Protein AF-A0A402BT13-F1 (afdb_monomer)

Nearest PDB structures (foldseek):
  4jdl-assembly1_C  TM=3.955E-01  e=7.197E-01  Arabidopsis thaliana
  3nvx-assembly2_B  TM=5.300E-01  e=2.173E+00  Vaccinia virus Copenhagen
  3nvn-assembly1_A  TM=5.803E-01  e=3.901E+00  Ectromelia virus
  3nvx-assembly1_A  TM=5.325E-01  e=3.210E+00  Vaccinia virus Copenhagen
  4c5p-assembly1_A  TM=5.667E-01  e=6.563E+00  Mycobacterium marinum

Secondary structure (DSSP, 8-state):
-----EEEEEETTTTEEEEEETTEEEEE-SS-EEEEESSHHHHHHHHHHTT-HHHHHHT-

Structure (mmCIF, N/CA/C/O backbone):
data_AF-A0A402BT13-F1
#
_entry.id   AF-A0A402BT13-F1
#
loop_
_atom_site.group_PDB
_atom_site.id
_atom_site.type_symbol
_atom_site.label_atom_id
_atom_site.label_alt_id
_atom_site.label_comp_id
_atom_site.label_asym_id
_atom_site.label_entity_id
_atom_site.label_seq_id
_atom_site.pdbx_PDB_ins_code
_atom_site.Cartn_x
_atom_site.Cartn_y
_atom_site.Cartn_z
_atom_site.occupancy
_atom_site.B_iso_or_equiv
_atom_site.auth_seq_id
_atom_site.auth_comp_id
_atom_site.auth_asym_id
_atom_site.auth_atom_id
_atom_site.pdbx_PDB_model_num
ATOM 1 N N . MET A 1 1 ? -22.266 -12.326 2.646 1.00 50.88 1 MET A N 1
ATOM 2 C CA . MET A 1 1 ? -21.839 -10.920 2.485 1.00 50.88 1 MET A CA 1
ATOM 3 C C . MET A 1 1 ? -20.486 -10.970 1.799 1.00 50.88 1 MET A C 1
ATOM 5 O O . MET A 1 1 ? -19.606 -11.614 2.341 1.00 50.88 1 MET A O 1
ATOM 9 N N . VAL A 1 2 ? -20.354 -10.449 0.576 1.00 54.66 2 VAL A N 1
ATOM 10 C CA . VAL A 1 2 ? -19.063 -10.421 -0.136 1.00 54.66 2 VAL A CA 1
ATOM 11 C C . VAL A 1 2 ? -18.302 -9.212 0.394 1.00 54.66 2 VAL A C 1
ATOM 13 O O . VAL A 1 2 ? -18.776 -8.086 0.231 1.00 54.66 2 VAL A O 1
ATOM 16 N N . GLU A 1 3 ? -17.192 -9.445 1.093 1.00 59.12 3 GLU A N 1
ATOM 17 C CA . GLU A 1 3 ? -16.273 -8.390 1.522 1.00 59.12 3 GLU A CA 1
ATOM 18 C C . GLU A 1 3 ? -15.847 -7.595 0.277 1.00 59.12 3 GLU A C 1
ATOM 20 O O . GLU A 1 3 ? -15.327 -8.145 -0.692 1.00 59.12 3 GLU A O 1
ATOM 25 N N . ARG A 1 4 ? -16.195 -6.302 0.234 1.00 65.38 4 ARG A N 1
ATOM 26 C CA . ARG A 1 4 ? -15.893 -5.429 -0.906 1.00 65.38 4 ARG A CA 1
ATOM 27 C C . ARG A 1 4 ? -14.448 -4.959 -0.790 1.00 65.38 4 ARG A C 1
ATOM 29 O O . ARG A 1 4 ? -14.177 -3.998 -0.075 1.00 65.38 4 ARG A O 1
ATOM 36 N N . THR A 1 5 ? -13.545 -5.609 -1.510 1.00 82.25 5 THR A N 1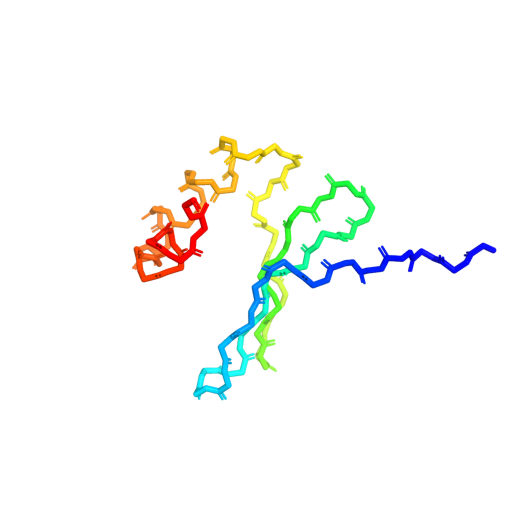
ATOM 37 C CA . THR A 1 5 ? -12.191 -5.098 -1.737 1.00 82.25 5 THR A CA 1
ATOM 38 C C . THR A 1 5 ? -12.282 -3.851 -2.620 1.00 82.25 5 THR A C 1
ATOM 40 O O . THR A 1 5 ? -12.666 -3.936 -3.786 1.00 82.25 5 THR A O 1
ATOM 43 N N . ASN A 1 6 ? -11.976 -2.675 -2.067 1.00 87.50 6 ASN A N 1
ATOM 44 C CA . ASN A 1 6 ? -11.960 -1.426 -2.831 1.00 87.50 6 ASN A CA 1
ATOM 45 C C . ASN A 1 6 ? -10.537 -1.138 -3.296 1.00 87.50 6 ASN A C 1
ATOM 47 O O . ASN A 1 6 ? -9.653 -0.933 -2.470 1.00 87.50 6 ASN A O 1
ATOM 51 N N . VAL A 1 7 ? -10.307 -1.101 -4.606 1.00 87.50 7 VAL A N 1
ATOM 52 C CA . VAL A 1 7 ? -9.006 -0.707 -5.159 1.00 87.50 7 VAL A CA 1
ATOM 53 C C . VAL A 1 7 ? -8.893 0.816 -5.092 1.00 87.50 7 VAL A C 1
ATOM 55 O O . VAL A 1 7 ? -9.700 1.527 -5.683 1.00 87.50 7 VAL A O 1
ATOM 58 N N . LEU A 1 8 ? -7.906 1.309 -4.353 1.00 86.75 8 LEU A N 1
ATOM 59 C CA . LEU A 1 8 ? -7.636 2.735 -4.146 1.00 86.75 8 LEU A CA 1
ATOM 60 C C . LEU A 1 8 ? -6.560 3.263 -5.087 1.00 86.75 8 LEU A C 1
ATOM 62 O O . LEU A 1 8 ? -6.563 4.432 -5.456 1.00 86.75 8 LEU A O 1
ATOM 66 N N . TRP A 1 9 ? -5.631 2.395 -5.467 1.00 89.19 9 TRP A N 1
ATOM 67 C CA . TRP A 1 9 ? -4.581 2.711 -6.415 1.00 89.19 9 TRP A CA 1
ATOM 68 C C . TRP A 1 9 ? -4.181 1.448 -7.161 1.00 89.19 9 TRP A C 1
ATOM 70 O O . TRP A 1 9 ? -4.220 0.354 -6.602 1.00 89.19 9 TRP A O 1
ATOM 80 N N . SER A 1 10 ? -3.764 1.595 -8.411 1.00 87.44 10 SER A N 1
ATOM 81 C CA . SER A 1 10 ? -3.198 0.501 -9.189 1.00 87.44 10 SER A CA 1
ATOM 82 C C . SER A 1 10 ? -2.143 1.032 -10.144 1.00 87.44 10 SER A C 1
ATOM 84 O O . SER A 1 10 ? -2.418 1.962 -10.901 1.00 87.44 10 SER A O 1
ATOM 86 N N . CYS A 1 11 ? -0.978 0.398 -10.173 1.00 84.75 11 CYS A N 1
ATOM 87 C CA . CYS A 1 11 ? 0.030 0.590 -11.199 1.00 84.75 11 CYS A CA 1
ATOM 88 C C . CYS A 1 11 ? 0.138 -0.662 -12.057 1.00 84.75 11 CYS A C 1
ATOM 90 O O . CYS A 1 11 ? 0.406 -1.762 -11.569 1.00 84.75 11 CYS A O 1
ATOM 92 N N . ARG A 1 12 ? -0.0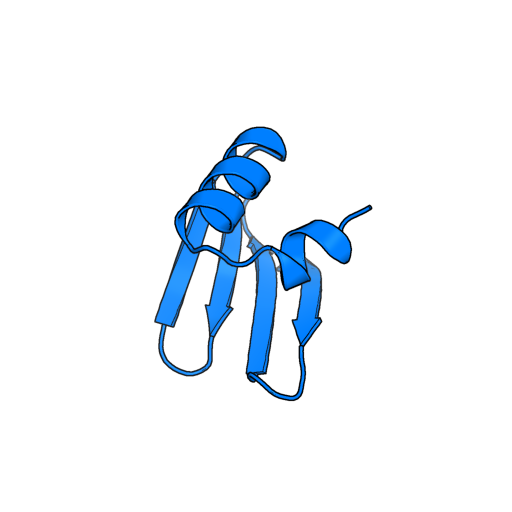56 -0.471 -13.363 1.00 83.88 12 ARG A N 1
ATOM 93 C CA . ARG A 1 12 ? -0.004 -1.547 -14.352 1.00 83.88 12 ARG A CA 1
ATOM 94 C C . ARG A 1 12 ? 1.417 -2.044 -14.603 1.00 83.88 12 ARG A C 1
ATOM 96 O O . ARG A 1 12 ? 1.594 -3.226 -14.860 1.00 83.88 12 ARG A O 1
ATOM 103 N N . GLU A 1 13 ? 2.412 -1.165 -14.535 1.00 85.12 13 GLU A N 1
ATOM 104 C CA . GLU A 1 13 ? 3.808 -1.518 -14.829 1.00 85.12 13 GLU A CA 1
ATOM 105 C C . GLU A 1 13 ? 4.367 -2.493 -13.796 1.00 85.12 13 GLU A C 1
ATOM 107 O O . GLU A 1 13 ? 4.960 -3.509 -14.151 1.00 85.12 13 GLU A O 1
ATOM 112 N N . SER A 1 14 ? 4.097 -2.230 -12.520 1.00 81.19 14 SER A N 1
ATOM 113 C CA . SER A 1 14 ? 4.561 -3.077 -11.423 1.00 81.19 14 SER A CA 1
ATOM 114 C C . SER A 1 14 ? 3.557 -4.165 -11.026 1.00 81.19 14 SER A C 1
ATOM 116 O O . SER A 1 14 ? 3.874 -5.003 -10.186 1.00 81.19 14 SER A O 1
ATOM 118 N N . ASN A 1 15 ? 2.354 -4.172 -11.620 1.00 86.94 15 ASN A N 1
ATOM 119 C CA . ASN A 1 15 ? 1.201 -4.975 -11.186 1.00 86.94 15 ASN A CA 1
ATOM 120 C C . ASN A 1 15 ? 0.937 -4.855 -9.680 1.00 86.94 15 ASN A C 1
ATOM 122 O O . ASN A 1 15 ? 0.729 -5.845 -8.977 1.00 86.94 15 ASN A O 1
ATOM 126 N N . GLU A 1 16 ? 0.966 -3.622 -9.193 1.00 89.12 16 GLU A N 1
ATOM 127 C CA . GLU A 1 16 ? 0.772 -3.320 -7.784 1.00 89.12 16 GLU A CA 1
ATOM 128 C C . GLU A 1 16 ? -0.521 -2.567 -7.578 1.00 89.12 16 G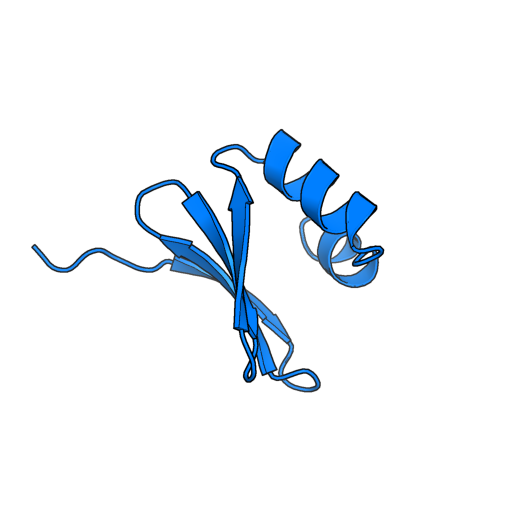LU A C 1
ATOM 130 O O . GLU A 1 16 ? -0.872 -1.695 -8.366 1.00 89.12 16 GLU A O 1
ATOM 135 N N . GLN A 1 17 ? -1.241 -2.904 -6.519 1.00 90.19 17 GLN A N 1
ATOM 136 C CA . GLN A 1 17 ? -2.526 -2.314 -6.197 1.00 90.19 17 GLN A CA 1
ATOM 137 C C . GLN A 1 17 ? -2.582 -2.016 -4.711 1.00 90.19 17 GLN A C 1
ATOM 139 O O . GLN A 1 17 ? -2.251 -2.869 -3.899 1.00 90.19 17 GLN A O 1
ATOM 144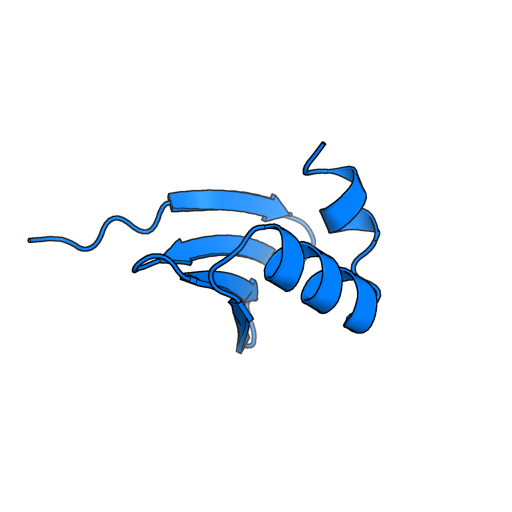 N N . ILE A 1 18 ? -3.026 -0.821 -4.341 1.00 90.75 18 ILE A N 1
ATOM 145 C CA . ILE A 1 18 ? -3.454 -0.572 -2.970 1.00 90.75 18 ILE A CA 1
ATOM 146 C C . ILE A 1 18 ? -4.934 -0.871 -2.913 1.00 90.75 18 ILE A C 1
ATOM 148 O O . ILE A 1 18 ? -5.730 -0.248 -3.615 1.00 90.75 18 ILE A O 1
ATOM 152 N N . ILE A 1 19 ? -5.290 -1.817 -2.063 1.00 91.62 19 ILE A N 1
ATOM 153 C CA . ILE A 1 19 ? -6.665 -2.201 -1.802 1.00 91.62 19 ILE A CA 1
ATOM 154 C C . ILE A 1 19 ? -7.018 -1.865 -0.358 1.00 91.62 19 ILE A C 1
ATOM 156 O O . ILE A 1 19 ? -6.180 -1.980 0.531 1.00 91.62 19 ILE A O 1
ATOM 160 N N . LEU A 1 20 ? -8.257 -1.452 -0.122 1.00 90.62 20 LEU A N 1
ATOM 161 C CA . LEU A 1 20 ? -8.862 -1.408 1.199 1.00 90.62 20 LEU A CA 1
ATOM 162 C C . LEU A 1 20 ? -9.758 -2.631 1.334 1.00 90.62 20 LEU A C 1
ATOM 164 O O . LEU A 1 20 ? -10.805 -2.727 0.688 1.00 90.62 20 LEU A O 1
ATOM 168 N N . GLU A 1 21 ? -9.329 -3.561 2.171 1.00 89.88 21 GLU A N 1
ATOM 169 C CA . GLU A 1 21 ? -10.041 -4.796 2.455 1.00 89.88 21 GLU A CA 1
ATOM 170 C C . GLU A 1 21 ? -10.253 -4.894 3.960 1.00 89.88 21 GLU A C 1
ATOM 172 O O . GLU A 1 21 ? -9.308 -4.792 4.738 1.00 89.88 21 GLU A O 1
ATOM 177 N N . ASN A 1 22 ? -11.505 -5.068 4.383 1.00 89.00 22 ASN A N 1
ATOM 178 C CA . ASN A 1 22 ? -11.863 -5.229 5.797 1.00 89.00 22 ASN A CA 1
ATOM 179 C C . ASN A 1 22 ? -11.393 -4.076 6.700 1.00 89.00 22 ASN A C 1
ATOM 181 O O . ASN A 1 22 ? -11.079 -4.274 7.872 1.00 89.00 22 ASN A O 1
ATOM 185 N N . GLY A 1 23 ? -11.350 -2.860 6.142 1.00 88.19 23 GLY A N 1
ATOM 186 C CA . GLY A 1 23 ? -10.872 -1.662 6.835 1.00 88.19 23 GLY A CA 1
ATOM 187 C C . GLY A 1 23 ? -9.348 -1.576 6.969 1.00 88.19 23 GLY A C 1
ATOM 188 O O . GLY A 1 23 ? -8.86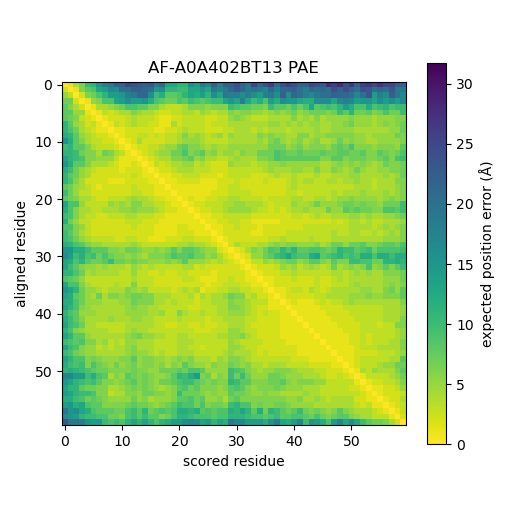3 -0.721 7.700 1.00 88.19 23 GLY A O 1
ATOM 189 N N . GLU A 1 24 ? -8.595 -2.440 6.286 1.00 92.12 24 GLU A N 1
ATOM 190 C CA . GLU A 1 24 ? -7.134 -2.435 6.253 1.00 92.12 24 GLU A CA 1
ATOM 191 C C . GLU A 1 24 ? -6.627 -2.178 4.831 1.00 92.12 24 GLU A C 1
ATOM 193 O O . GLU A 1 24 ? -7.051 -2.819 3.866 1.00 92.12 24 GLU A O 1
ATOM 198 N N . TYR A 1 25 ? -5.723 -1.213 4.702 1.00 92.31 25 TYR A N 1
ATOM 199 C CA . TYR A 1 25 ? -5.020 -0.929 3.464 1.00 92.31 25 TYR A CA 1
ATOM 200 C C . TYR A 1 25 ? -3.956 -1.999 3.249 1.00 92.31 25 TYR A C 1
ATOM 202 O O . TYR A 1 25 ? -3.179 -2.304 4.152 1.00 92.31 25 TYR A O 1
ATOM 210 N N . LYS A 1 26 ? -3.889 -2.561 2.048 1.00 92.19 26 LYS A N 1
ATOM 211 C CA . LYS A 1 26 ? -2.913 -3.586 1.680 1.00 92.19 26 LYS A CA 1
ATOM 212 C C . LYS A 1 26 ? -2.339 -3.263 0.309 1.00 92.19 26 LYS A C 1
ATOM 214 O O . LYS A 1 26 ? -3.085 -2.904 -0.597 1.00 92.19 26 LYS A O 1
ATOM 219 N N . LEU A 1 27 ? -1.026 -3.393 0.150 1.00 91.25 27 LEU A N 1
ATOM 220 C CA . LEU A 1 27 ? -0.362 -3.400 -1.145 1.00 91.25 27 LEU A CA 1
ATOM 221 C C . LEU A 1 27 ? -0.391 -4.832 -1.670 1.00 91.25 27 LEU A C 1
ATOM 223 O O . LEU A 1 27 ? 0.325 -5.707 -1.188 1.00 91.25 27 LEU A O 1
ATOM 227 N N . LEU A 1 28 ? -1.237 -5.067 -2.654 1.00 90.50 28 LEU A N 1
ATOM 228 C CA . LEU A 1 28 ? -1.242 -6.277 -3.444 1.00 90.50 28 LEU A CA 1
ATOM 229 C C . LEU A 1 28 ? -0.192 -6.127 -4.546 1.00 90.50 28 LEU A C 1
ATOM 231 O O . LEU A 1 28 ? -0.297 -5.240 -5.383 1.00 90.50 28 LEU A O 1
ATOM 235 N N . SER A 1 29 ? 0.819 -6.981 -4.545 1.00 86.56 29 SER A N 1
ATOM 236 C CA . SER A 1 29 ? 1.756 -7.145 -5.654 1.00 86.56 29 SER A CA 1
ATOM 237 C C . SER A 1 29 ? 1.604 -8.552 -6.226 1.00 86.56 29 SER A C 1
ATOM 239 O O . SER A 1 29 ? 1.063 -9.446 -5.575 1.00 86.56 29 SER A O 1
ATOM 241 N N . VAL A 1 30 ? 2.123 -8.779 -7.430 1.00 81.31 30 VAL A N 1
ATOM 242 C CA . VAL A 1 30 ? 2.172 -10.111 -8.063 1.00 81.31 30 VAL A CA 1
ATOM 243 C C . VAL A 1 30 ? 2.842 -11.169 -7.190 1.00 81.31 30 VAL A C 1
ATOM 245 O O . VAL A 1 30 ? 2.513 -12.347 -7.288 1.00 81.31 30 VAL A O 1
ATOM 248 N N . THR A 1 31 ? 3.788 -10.765 -6.348 1.00 79.81 31 THR A N 1
ATOM 249 C CA . THR A 1 31 ? 4.570 -11.685 -5.523 1.00 79.81 31 THR A CA 1
ATOM 250 C C . THR A 1 31 ? 4.051 -11.811 -4.098 1.00 79.81 31 THR A C 1
ATOM 252 O O . THR A 1 31 ? 4.222 -12.873 -3.502 1.00 79.81 31 THR A O 1
ATOM 255 N N . GLN A 1 32 ? 3.457 -10.760 -3.523 1.00 82.50 32 GLN A N 1
ATOM 256 C CA . GLN A 1 32 ? 3.108 -10.706 -2.100 1.00 82.50 32 GLN A CA 1
ATOM 257 C C . GLN A 1 32 ? 1.947 -9.739 -1.825 1.00 82.50 32 GLN A C 1
ATOM 259 O O . GLN A 1 32 ? 1.780 -8.739 -2.519 1.00 82.50 32 GLN A O 1
ATOM 264 N N . MET A 1 33 ? 1.181 -10.013 -0.764 1.00 90.31 33 MET A N 1
ATOM 265 C CA . MET A 1 33 ? 0.219 -9.074 -0.179 1.00 90.31 33 MET A CA 1
ATOM 266 C C . MET A 1 33 ? 0.820 -8.482 1.099 1.00 90.31 33 MET A C 1
ATOM 268 O O . MET A 1 33 ? 1.096 -9.221 2.044 1.00 90.31 33 MET A O 1
ATOM 272 N N . ILE A 1 34 ? 1.032 -7.165 1.128 1.00 90.25 34 ILE A N 1
ATOM 273 C CA . ILE A 1 34 ? 1.690 -6.455 2.232 1.00 90.25 34 ILE A CA 1
ATOM 274 C C . ILE A 1 34 ? 0.662 -5.560 2.938 1.00 90.25 34 ILE A C 1
ATOM 276 O O . ILE A 1 34 ? 0.115 -4.666 2.295 1.00 90.25 34 ILE A O 1
ATOM 280 N N . PRO A 1 35 ? 0.384 -5.747 4.238 1.00 91.38 35 PRO A N 1
ATOM 281 C CA . PRO A 1 35 ? -0.476 -4.834 4.984 1.00 91.38 35 PRO A CA 1
ATOM 282 C C . PRO A 1 35 ? 0.206 -3.471 5.161 1.00 91.38 35 PRO A C 1
ATOM 284 O O . PRO A 1 35 ? 1.396 -3.392 5.454 1.00 91.38 35 PRO A O 1
ATOM 287 N N . LEU A 1 36 ? -0.561 -2.399 4.980 1.00 91.56 36 LEU A N 1
ATOM 288 C CA . LEU A 1 36 ? -0.115 -1.004 5.069 1.00 91.56 36 LEU A CA 1
ATOM 289 C C . LEU A 1 36 ? -0.715 -0.268 6.276 1.00 91.56 36 LEU A C 1
ATOM 291 O O . LEU A 1 36 ? -0.403 0.898 6.486 1.00 91.56 36 LEU A O 1
ATOM 295 N N . GLY A 1 37 ? -1.575 -0.927 7.057 1.00 92.56 37 GLY A N 1
ATOM 296 C CA . GLY A 1 37 ? -2.256 -0.354 8.223 1.00 92.56 37 GLY A CA 1
ATOM 297 C C . GLY A 1 37 ? -3.746 -0.103 7.993 1.00 92.56 37 GLY A C 1
ATOM 298 O O . GLY A 1 37 ? -4.267 -0.344 6.906 1.00 92.56 37 GLY A O 1
ATOM 299 N N . LYS A 1 38 ? -4.459 0.358 9.024 1.00 90.94 38 LYS A N 1
ATOM 300 C CA . LYS A 1 38 ? -5.923 0.566 8.992 1.00 90.94 38 LYS A CA 1
ATOM 301 C C . LYS A 1 38 ? -6.319 2.028 8.813 1.00 90.94 38 LYS A C 1
ATOM 303 O O . LYS A 1 38 ? -7.460 2.330 8.470 1.00 90.94 38 LYS A O 1
ATOM 308 N N . SER A 1 39 ? -5.365 2.932 8.998 1.00 90.69 39 SER A N 1
ATOM 309 C CA . SER A 1 39 ? -5.557 4.377 8.894 1.00 90.69 39 SER A CA 1
ATOM 310 C C . SER A 1 39 ? -4.724 4.969 7.759 1.00 90.69 39 SER A C 1
ATOM 312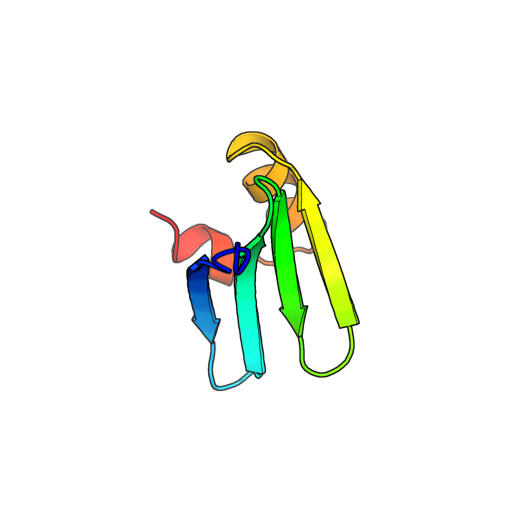 O O . SER A 1 39 ? -3.690 4.422 7.380 1.00 90.69 39 SER A O 1
ATOM 314 N N . ILE A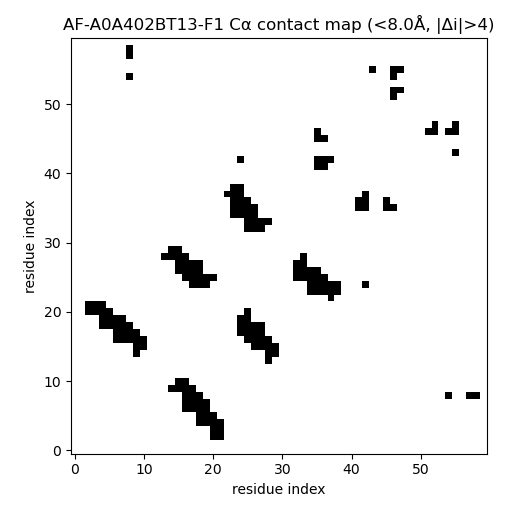 1 40 ? -5.131 6.134 7.245 1.00 88.00 40 ILE A N 1
ATOM 315 C CA . ILE A 1 40 ? -4.369 6.852 6.206 1.00 88.00 40 ILE A CA 1
ATOM 316 C C . ILE A 1 40 ? -2.965 7.235 6.710 1.00 88.00 40 ILE A C 1
ATOM 318 O O . ILE A 1 40 ? -2.015 7.235 5.933 1.00 88.00 40 ILE A O 1
ATOM 322 N N . GLU A 1 41 ? -2.809 7.542 8.000 1.00 90.75 41 GLU A N 1
ATOM 323 C CA . GLU A 1 41 ? -1.498 7.831 8.598 1.00 90.75 41 GLU A CA 1
ATOM 324 C C . GLU A 1 41 ? -0.567 6.615 8.570 1.00 90.75 41 GLU A C 1
ATOM 326 O O . GLU A 1 41 ? 0.571 6.729 8.119 1.00 90.75 41 GLU A O 1
ATOM 331 N N . GLU A 1 42 ? -1.065 5.442 8.966 1.00 91.69 42 GLU A N 1
ATOM 332 C CA . GLU A 1 42 ? -0.306 4.188 8.912 1.00 91.69 42 GLU A CA 1
ATOM 333 C C . GLU A 1 42 ? 0.033 3.805 7.468 1.00 91.69 42 GLU A C 1
ATOM 335 O O . GLU A 1 42 ? 1.166 3.415 7.185 1.00 91.69 42 GLU A O 1
ATOM 340 N N . LEU A 1 43 ? -0.913 4.002 6.539 1.00 90.00 43 LEU A N 1
ATOM 341 C CA . LEU A 1 43 ? -0.689 3.826 5.106 1.00 90.00 43 LEU A CA 1
ATOM 342 C C . LEU A 1 43 ? 0.478 4.695 4.639 1.00 90.00 43 LEU A C 1
ATOM 344 O O . LEU A 1 43 ? 1.393 4.206 3.975 1.00 90.00 43 LEU A O 1
ATOM 348 N N . LYS A 1 44 ? 0.461 5.982 5.001 1.00 89.38 44 LYS A N 1
ATOM 349 C CA . LYS A 1 44 ? 1.512 6.921 4.612 1.00 89.38 44 LYS A CA 1
ATOM 350 C C . LYS A 1 44 ? 2.868 6.517 5.187 1.00 89.38 44 LYS A C 1
ATOM 352 O O . LYS A 1 44 ? 3.836 6.460 4.435 1.00 89.38 44 LYS A O 1
ATOM 357 N N . GLN A 1 45 ? 2.923 6.177 6.475 1.00 90.88 45 GLN A N 1
ATOM 358 C CA . GLN A 1 45 ? 4.151 5.722 7.135 1.00 90.88 45 GLN A CA 1
ATOM 359 C C . GLN A 1 45 ? 4.693 4.427 6.518 1.00 90.88 45 GLN A C 1
ATOM 361 O O . GLN A 1 45 ? 5.890 4.324 6.263 1.00 90.88 45 GLN A O 1
ATOM 366 N N . SER A 1 46 ? 3.825 3.460 6.215 1.00 90.44 46 SER A N 1
ATOM 367 C CA . SER A 1 46 ? 4.216 2.187 5.599 1.00 90.44 46 SER A CA 1
ATOM 368 C C . SER A 1 46 ? 4.774 2.387 4.191 1.00 90.44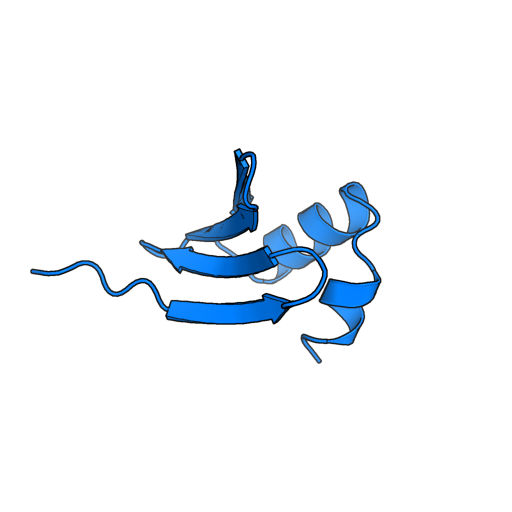 46 SER A C 1
ATOM 370 O O . SER A 1 46 ? 5.802 1.810 3.833 1.00 90.44 46 SER A O 1
ATOM 372 N N . LEU A 1 47 ? 4.129 3.237 3.386 1.00 88.12 47 LEU A N 1
ATOM 373 C CA . LEU A 1 47 ? 4.614 3.583 2.051 1.00 88.12 47 LEU A CA 1
ATOM 374 C C . LEU A 1 47 ? 5.934 4.358 2.105 1.00 88.12 47 LEU A C 1
ATOM 376 O O . LEU A 1 47 ? 6.825 4.093 1.297 1.00 88.12 47 LEU A O 1
ATOM 380 N N . GLU A 1 48 ? 6.093 5.268 3.065 1.00 90.12 48 GLU A N 1
ATOM 381 C CA . GLU A 1 48 ? 7.341 6.004 3.280 1.00 90.12 48 GLU A CA 1
ATOM 382 C C . GLU A 1 48 ? 8.481 5.060 3.683 1.00 90.12 48 GLU A C 1
ATOM 384 O O . GLU A 1 48 ? 9.558 5.097 3.082 1.00 90.12 48 GLU A O 1
ATOM 389 N N . PHE A 1 49 ? 8.220 4.138 4.613 1.00 88.44 49 PHE A N 1
ATOM 390 C CA . PHE A 1 49 ? 9.183 3.129 5.054 1.00 88.44 49 PHE A CA 1
ATOM 391 C C . PHE A 1 49 ? 9.630 2.213 3.908 1.00 88.44 49 PHE A C 1
ATOM 393 O O . PHE A 1 49 ? 10.820 1.937 3.749 1.00 88.44 49 PHE A O 1
ATOM 400 N N . MET A 1 50 ? 8.697 1.798 3.047 1.00 84.56 50 MET A N 1
ATOM 401 C CA . MET A 1 50 ? 9.002 1.009 1.849 1.00 84.56 50 MET A CA 1
ATOM 402 C C . MET A 1 50 ? 9.633 1.829 0.712 1.00 84.56 50 MET A C 1
ATOM 404 O O . MET A 1 50 ? 9.878 1.281 -0.363 1.00 84.56 50 MET A O 1
ATOM 408 N N . LYS A 1 51 ? 9.887 3.131 0.919 1.00 85.44 51 LYS A N 1
ATOM 409 C CA . LYS A 1 51 ? 10.377 4.077 -0.098 1.00 85.44 51 LYS A CA 1
ATOM 410 C C . LYS A 1 51 ? 9.491 4.122 -1.349 1.00 85.44 51 LYS A C 1
ATOM 412 O O . LYS A 1 51 ? 9.962 4.391 -2.448 1.00 85.44 51 LYS A O 1
ATOM 417 N N . ARG A 1 52 ? 8.188 3.886 -1.177 1.00 81.75 52 ARG A N 1
ATOM 418 C CA . ARG A 1 52 ? 7.143 3.915 -2.214 1.00 81.75 52 ARG A CA 1
ATOM 419 C C . ARG A 1 52 ? 6.581 5.327 -2.374 1.00 81.75 52 ARG A C 1
ATOM 421 O O . ARG A 1 52 ? 5.367 5.540 -2.368 1.00 81.75 52 ARG A O 1
ATOM 428 N N . THR A 1 53 ? 7.467 6.311 -2.487 1.00 80.31 53 THR A N 1
ATOM 429 C CA . THR A 1 53 ? 7.093 7.728 -2.585 1.00 80.31 53 THR A CA 1
ATOM 430 C C . THR A 1 53 ? 6.301 8.044 -3.849 1.00 80.31 53 THR A C 1
ATOM 432 O O . THR A 1 53 ? 5.486 8.962 -3.833 1.00 80.31 53 THR A O 1
ATOM 435 N N . ASP A 1 54 ? 6.459 7.258 -4.912 1.00 79.31 54 ASP A N 1
ATOM 436 C CA . ASP A 1 54 ? 5.642 7.368 -6.124 1.00 79.31 54 ASP A CA 1
ATOM 437 C C . ASP A 1 54 ? 4.157 7.107 -5.847 1.00 79.31 54 ASP A C 1
ATOM 439 O O . ASP A 1 54 ? 3.290 7.809 -6.366 1.00 79.31 54 ASP A O 1
ATOM 443 N N . ILE A 1 55 ? 3.854 6.157 -4.956 1.00 80.81 55 ILE A N 1
ATOM 444 C CA . ILE A 1 55 ? 2.472 5.848 -4.580 1.00 80.81 55 ILE A CA 1
ATOM 445 C C . ILE A 1 55 ? 1.908 6.930 -3.657 1.00 80.81 55 ILE A C 1
ATOM 447 O O . ILE A 1 55 ? 0.776 7.370 -3.843 1.00 80.81 55 ILE A O 1
ATOM 451 N N . LEU A 1 56 ? 2.720 7.423 -2.714 1.00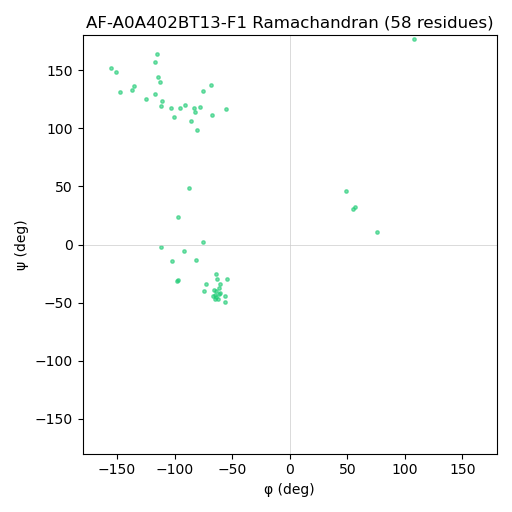 80.75 56 LEU A N 1
ATOM 452 C CA . LEU A 1 56 ? 2.360 8.562 -1.859 1.00 80.75 56 LEU A CA 1
ATOM 453 C C . LEU A 1 56 ? 1.984 9.799 -2.679 1.00 80.75 56 LEU A C 1
ATOM 455 O O . LEU A 1 56 ? 0.977 10.438 -2.388 1.00 80.75 56 LEU A O 1
ATOM 459 N N . LYS A 1 57 ? 2.759 10.115 -3.723 1.00 79.56 57 LYS A N 1
ATOM 460 C CA . LYS A 1 57 ? 2.466 11.237 -4.628 1.00 79.56 57 LYS A CA 1
ATOM 461 C C . LYS A 1 57 ? 1.148 11.060 -5.380 1.00 79.56 57 LYS A C 1
ATOM 463 O O . LYS A 1 57 ? 0.510 12.052 -5.712 1.00 79.56 57 LYS A O 1
ATOM 468 N N . SER A 1 58 ? 0.745 9.821 -5.648 1.00 74.06 58 SER A N 1
ATOM 469 C CA . SER A 1 58 ? -0.488 9.517 -6.375 1.00 74.06 58 SER A CA 1
ATOM 470 C C . SER A 1 58 ? -1.753 9.561 -5.506 1.00 74.06 58 SER A C 1
ATOM 472 O O . SER A 1 58 ? -2.845 9.539 -6.066 1.00 74.06 58 SER A O 1
ATOM 474 N N . LEU A 1 59 ? -1.630 9.598 -4.174 1.00 71.00 59 LEU A N 1
ATOM 475 C CA . LEU A 1 59 ? -2.737 9.536 -3.202 1.00 71.00 59 LEU A CA 1
ATOM 476 C C . LEU A 1 59 ? -3.197 10.927 -2.694 1.00 71.00 59 LEU A C 1
ATOM 478 O O . LEU A 1 59 ? -3.719 11.024 -1.584 1.00 71.00 59 LEU A O 1
ATOM 482 N N . CYS A 1 60 ? -2.964 11.999 -3.461 1.00 52.97 60 CYS A N 1
ATOM 483 C CA . CYS A 1 60 ? -3.104 13.392 -3.012 1.00 52.97 60 CYS A CA 1
ATOM 484 C C . CYS A 1 60 ? -4.535 13.952 -3.065 1.00 52.97 60 CYS A C 1
ATOM 486 O O . CYS A 1 60 ? -5.205 13.772 -4.106 1.00 52.97 60 CYS A O 1
#

Sequence (60 aa):
MVERTNVLWSCRESNEQIILENGEYKLLSVTQMIPLGKSIEELKQSLEFMKRTDILKSLC

Radius of gyration: 10.97 Å; Cα contacts (8 Å, |Δi|>4): 92; chains: 1; bounding box: 32×25×24 Å

pLDDT: mean 84.44, std 9.7, range [50.88, 92.56]

Mean predicted aligned error: 5.42 Å

Foldseek 3Di:
DPFDWAWPDADPVQRWTFTQTPQWTWIDGPVDIGTQGNDPVSVLVSCVVVVVVVVVVVND

Solvent-accessible surface area (backbone atoms only — not comparable to full-atom values): 3522 Å² total; per-residue (Å²): 133,82,82,70,68,42,76,78,44,73,41,80,91,72,47,31,29,36,29,38,43,96,67,28,35,29,41,40,39,85,88,48,77,43,82,25,40,68,45,73,65,42,33,50,51,43,33,52,74,70,67,38,54,73,58,61,67,71,73,114